Protein AF-A0A4V0I717-F1 (afdb_monomer)

Nearest PDB structures (foldseek):
  5dul-assembly2_D  TM=4.382E-01  e=4.494E+00  Yersinia pestis
  1r0k-assembly2_D  TM=4.257E-01  e=8.681E+00  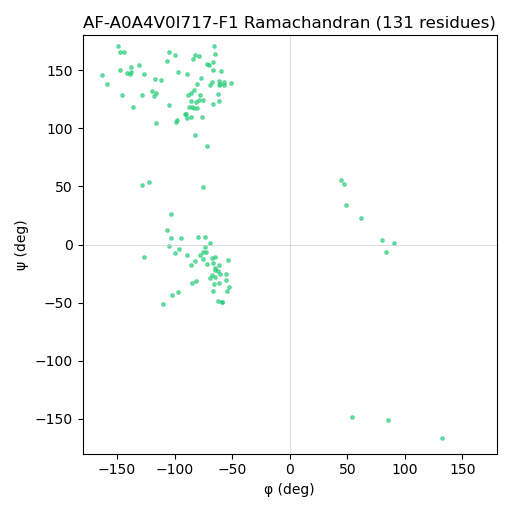Zymomonas mobilis
  1r0l-assembly2_C  TM=4.228E-01  e=8.681E+00  Zymomonas mobilis
  1r0l-assembly2_D  TM=4.215E-01  e=9.903E+00  Zymomonas mobilis

Sequence (133 aa):
MSDGLSNTIAFAEKQAIFRATVTYNEFNIYGYGHTGFFGHIPVFAAESAGLVTGVTPAVPAAAVGAGSKFQVVPAIDGTENLANWYQAHAPRPGGILAAMADGSVRLVSAGVSGETWWAACTPRARDTLGGDW

Mean predicted aligned error: 6.15 Å

Structure (mmCIF, N/CA/C/O backbone):
data_AF-A0A4V0I717-F1
#
_entry.id   AF-A0A4V0I717-F1
#
loop_
_atom_site.group_PDB
_atom_site.id
_atom_site.type_symbol
_atom_site.label_atom_id
_atom_site.label_alt_id
_atom_site.label_comp_id
_atom_site.label_asym_id
_atom_site.label_entity_id
_atom_site.label_seq_id
_atom_site.pdbx_PDB_ins_code
_atom_site.Cartn_x
_atom_site.Cartn_y
_atom_site.Cartn_z
_atom_site.occupancy
_atom_site.B_iso_or_equiv
_atom_site.auth_seq_id
_atom_site.auth_comp_id
_atom_site.auth_asym_id
_atom_site.auth_atom_id
_atom_site.pdbx_PDB_model_num
ATOM 1 N N . MET A 1 1 ? -6.079 1.146 30.268 1.00 49.53 1 MET A N 1
ATOM 2 C CA . MET A 1 1 ? -5.816 1.460 28.850 1.00 49.53 1 MET A CA 1
ATOM 3 C C . MET A 1 1 ? -6.135 0.181 28.103 1.00 49.53 1 MET A C 1
ATOM 5 O O . MET A 1 1 ? -5.483 -0.804 28.410 1.00 49.53 1 MET A O 1
ATOM 9 N N . SER A 1 2 ? -7.201 0.125 27.301 1.00 50.00 2 SER A N 1
ATOM 10 C CA . SER A 1 2 ? -7.442 -1.069 26.481 1.00 50.00 2 SER A CA 1
ATOM 11 C C . SER A 1 2 ? -6.605 -0.938 25.215 1.00 50.00 2 SER A C 1
ATOM 13 O O . SER A 1 2 ? -6.773 0.011 24.448 1.00 50.00 2 SER A O 1
ATOM 15 N N . ASP A 1 3 ? -5.677 -1.859 25.044 1.00 60.56 3 ASP A N 1
ATOM 16 C CA . ASP A 1 3 ? -5.087 -2.188 23.756 1.00 60.56 3 ASP A CA 1
ATOM 17 C C . ASP A 1 3 ? -6.166 -2.787 22.821 1.00 60.56 3 ASP A C 1
ATOM 19 O O . ASP A 1 3 ? -7.278 -3.108 23.245 1.00 60.56 3 ASP A O 1
ATOM 23 N N . GLY A 1 4 ? -5.897 -2.850 21.515 1.00 60.41 4 GLY A N 1
ATOM 24 C CA . GLY A 1 4 ? -6.786 -3.494 20.532 1.00 60.41 4 GLY A CA 1
ATOM 25 C C . GLY A 1 4 ? -7.861 -2.620 19.858 1.00 60.41 4 GLY A C 1
ATOM 26 O O . GLY A 1 4 ? -8.619 -3.135 19.032 1.00 60.41 4 GLY A O 1
ATOM 27 N N . LEU A 1 5 ? -7.946 -1.318 20.164 1.00 77.62 5 LEU A N 1
ATOM 28 C CA . LEU A 1 5 ? -8.928 -0.392 19.567 1.00 77.62 5 LEU A CA 1
ATOM 29 C C . LEU A 1 5 ? -8.359 0.567 18.509 1.00 77.62 5 LEU A C 1
ATOM 31 O O . LEU A 1 5 ? -9.107 1.370 17.949 1.00 77.62 5 LEU A O 1
ATOM 35 N N . SER A 1 6 ? -7.060 0.520 18.229 1.00 83.88 6 SER A N 1
ATOM 36 C CA . SER A 1 6 ? -6.451 1.396 17.234 1.00 83.88 6 SER A CA 1
ATOM 37 C C . SER A 1 6 ? -6.906 1.022 15.827 1.00 83.88 6 SER A C 1
ATOM 39 O O . SER A 1 6 ? -6.934 -0.146 15.443 1.00 83.88 6 SER A O 1
ATOM 41 N N . ASN A 1 7 ? -7.217 2.044 15.036 1.00 90.12 7 ASN A N 1
ATOM 42 C CA . ASN A 1 7 ? -7.426 1.907 13.599 1.00 90.12 7 ASN A CA 1
ATOM 43 C C . ASN A 1 7 ? -6.226 2.414 12.784 1.00 90.12 7 ASN A C 1
ATOM 45 O O . ASN A 1 7 ? -6.277 2.436 11.560 1.00 90.12 7 ASN A O 1
ATOM 49 N N . THR A 1 8 ? -5.139 2.797 13.455 1.00 92.62 8 THR A N 1
ATOM 50 C CA . THR A 1 8 ? -3.915 3.239 12.791 1.00 92.62 8 THR A CA 1
ATOM 51 C C . THR A 1 8 ? -3.125 2.042 12.294 1.00 92.62 8 THR A C 1
ATOM 53 O O . THR A 1 8 ? -2.748 1.188 13.097 1.00 92.62 8 THR A O 1
ATOM 56 N N . ILE A 1 9 ? -2.814 2.009 11.004 1.00 94.88 9 ILE A N 1
ATOM 57 C CA . ILE A 1 9 ? -1.934 1.002 10.410 1.00 94.88 9 ILE A CA 1
ATOM 58 C C . ILE A 1 9 ? -0.476 1.359 10.724 1.00 94.88 9 ILE A C 1
ATOM 60 O O . ILE A 1 9 ? -0.037 2.477 10.472 1.00 94.88 9 ILE A O 1
ATOM 64 N N . ALA A 1 10 ? 0.278 0.398 11.257 1.00 92.94 10 ALA A N 1
ATOM 65 C CA . ALA A 1 10 ? 1.716 0.512 11.504 1.00 92.94 10 ALA A CA 1
ATOM 66 C C . ALA A 1 10 ? 2.545 -0.223 10.439 1.00 92.94 10 ALA A C 1
ATOM 68 O O . ALA A 1 10 ? 3.530 0.315 9.942 1.00 92.94 10 ALA A O 1
ATOM 69 N N . PHE A 1 11 ? 2.134 -1.439 10.063 1.00 95.00 11 PHE A N 1
ATOM 70 C CA . PHE A 1 11 ? 2.777 -2.226 9.008 1.00 95.00 11 PHE A CA 1
ATOM 71 C C . PHE A 1 11 ? 1.732 -2.904 8.128 1.00 95.00 11 PHE A C 1
ATOM 73 O O . PHE A 1 11 ? 0.640 -3.229 8.589 1.00 95.00 11 PHE A O 1
ATOM 80 N N . ALA A 1 12 ? 2.089 -3.171 6.877 1.00 95.81 12 ALA A N 1
ATOM 81 C CA . ALA A 1 12 ? 1.282 -3.958 5.957 1.00 95.81 12 ALA A CA 1
ATOM 82 C C . ALA A 1 12 ? 2.182 -4.816 5.064 1.00 95.81 12 ALA A C 1
ATOM 84 O O . ALA A 1 12 ? 3.397 -4.616 4.991 1.00 95.81 12 ALA A O 1
ATOM 85 N N . GLU A 1 13 ? 1.574 -5.782 4.387 1.00 94.38 13 GLU A N 1
ATOM 86 C CA . GLU A 1 13 ? 2.273 -6.657 3.451 1.00 94.38 13 GLU A CA 1
ATOM 87 C C . GLU A 1 13 ? 2.890 -5.860 2.288 1.00 94.38 13 GLU A C 1
ATOM 89 O O . GLU A 1 13 ? 2.268 -4.971 1.704 1.00 94.38 13 GLU A O 1
ATOM 94 N N . LYS A 1 14 ? 4.129 -6.189 1.916 1.00 89.38 14 LYS A N 1
ATOM 95 C CA . LYS A 1 14 ? 4.807 -5.612 0.752 1.00 89.38 14 LYS A CA 1
ATOM 96 C C . LYS A 1 14 ? 5.704 -6.679 0.133 1.00 89.38 14 LYS A C 1
ATOM 98 O O . LYS A 1 14 ? 6.473 -7.329 0.836 1.00 89.38 14 LYS A O 1
ATOM 103 N N . GLN A 1 15 ? 5.586 -6.892 -1.174 1.00 86.31 15 GLN A N 1
ATOM 104 C CA . GLN A 1 15 ? 6.417 -7.859 -1.891 1.00 86.31 15 GLN A CA 1
ATOM 105 C C . GLN A 1 15 ? 7.866 -7.369 -2.021 1.00 86.31 15 GLN A C 1
ATOM 107 O O . GLN A 1 15 ? 8.132 -6.170 -1.976 1.00 86.31 15 GLN A O 1
ATOM 112 N N . ALA A 1 16 ? 8.813 -8.296 -2.171 1.00 81.12 16 ALA A N 1
ATOM 113 C CA . ALA A 1 16 ? 10.231 -7.960 -2.300 1.00 81.12 16 ALA A CA 1
ATOM 114 C C . ALA A 1 16 ? 10.645 -7.619 -3.743 1.00 81.12 16 ALA A C 1
ATOM 116 O O . ALA A 1 16 ? 11.513 -6.773 -3.923 1.00 81.12 16 ALA A O 1
ATOM 117 N N . ILE A 1 17 ? 10.036 -8.248 -4.755 1.00 72.75 17 ILE A N 1
ATOM 118 C CA . ILE A 1 17 ? 10.391 -8.107 -6.178 1.00 72.75 17 ILE A CA 1
ATOM 119 C C . ILE A 1 17 ? 9.182 -7.554 -6.935 1.00 72.75 17 ILE A C 1
ATOM 121 O O . ILE A 1 17 ? 8.083 -8.079 -6.774 1.00 72.75 17 ILE A O 1
ATOM 125 N N . PHE A 1 18 ? 9.405 -6.530 -7.759 1.00 70.56 18 PHE A N 1
ATOM 126 C CA . PHE A 1 18 ? 8.363 -5.851 -8.537 1.00 70.56 18 PHE A CA 1
ATOM 127 C C . PHE A 1 18 ? 8.483 -6.124 -10.020 1.00 70.56 18 PHE A C 1
ATOM 129 O O . PHE A 1 18 ? 7.510 -6.506 -10.662 1.00 70.56 18 PHE A O 1
ATOM 136 N N . ARG A 1 19 ? 9.687 -5.911 -10.558 1.00 73.56 19 ARG A N 1
ATOM 137 C CA . ARG A 1 19 ? 9.935 -5.988 -11.991 1.00 73.56 19 ARG A CA 1
ATOM 138 C C . ARG A 1 19 ? 11.408 -6.214 -12.273 1.00 73.56 19 ARG A C 1
ATOM 140 O O . ARG A 1 19 ? 12.267 -5.553 -11.694 1.00 73.56 19 ARG A O 1
ATOM 147 N N . ALA A 1 20 ? 11.699 -7.087 -13.228 1.00 66.94 20 ALA A N 1
ATOM 148 C CA . ALA A 1 20 ? 12.995 -7.112 -13.887 1.00 66.94 20 ALA A CA 1
ATOM 149 C C . ALA A 1 20 ? 12.873 -6.351 -15.212 1.00 66.94 20 ALA A C 1
ATOM 151 O O . ALA A 1 20 ? 12.219 -6.823 -16.142 1.00 66.94 20 ALA A O 1
ATOM 152 N N . THR A 1 21 ? 13.450 -5.151 -15.294 1.00 67.31 21 THR A N 1
ATOM 153 C CA . THR A 1 21 ? 13.581 -4.440 -16.575 1.00 67.31 21 THR A CA 1
ATOM 154 C C . THR A 1 21 ? 14.989 -4.621 -17.127 1.00 67.31 21 THR A C 1
ATOM 156 O O . THR A 1 21 ? 15.915 -4.967 -16.399 1.00 67.31 21 THR A O 1
ATOM 159 N N . VAL A 1 22 ? 15.176 -4.349 -18.419 1.00 66.38 22 VAL A N 1
ATOM 160 C CA . VAL A 1 22 ? 16.509 -4.385 -19.048 1.00 66.38 22 VAL A CA 1
ATOM 161 C C . VAL A 1 22 ? 17.466 -3.323 -18.494 1.00 66.38 22 VAL A C 1
ATOM 163 O O . VAL A 1 22 ? 18.676 -3.463 -18.641 1.00 66.38 22 VAL A O 1
ATOM 166 N N . THR A 1 23 ? 16.937 -2.272 -17.862 1.00 70.31 23 THR A N 1
ATOM 167 C CA . THR A 1 23 ? 17.724 -1.138 -17.360 1.00 70.31 23 THR A CA 1
ATOM 168 C C . THR A 1 23 ? 18.036 -1.283 -15.875 1.00 70.31 23 THR A C 1
ATOM 170 O O . THR A 1 23 ? 19.140 -0.957 -15.443 1.00 70.31 23 THR A O 1
ATOM 173 N N . TYR A 1 24 ? 17.065 -1.746 -15.083 1.00 71.38 24 TYR A N 1
ATOM 174 C CA . TYR A 1 24 ? 17.193 -1.865 -13.634 1.00 71.38 24 TYR A CA 1
ATOM 175 C C . TYR A 1 24 ? 16.113 -2.786 -13.033 1.00 71.38 24 TYR A C 1
ATOM 177 O O . TYR A 1 24 ? 14.975 -2.818 -13.507 1.00 71.38 24 TYR A O 1
ATOM 185 N N . ASN A 1 25 ? 16.459 -3.530 -11.980 1.00 76.00 25 ASN A N 1
ATOM 186 C CA . ASN A 1 25 ? 15.504 -4.373 -11.258 1.00 76.00 25 ASN A CA 1
ATOM 187 C C . ASN A 1 25 ? 14.826 -3.567 -10.149 1.00 76.00 25 ASN A C 1
ATOM 189 O O . ASN A 1 25 ? 15.496 -2.987 -9.303 1.00 76.00 25 ASN A O 1
ATOM 193 N N . GLU A 1 26 ? 13.503 -3.583 -10.108 1.00 81.31 26 GLU A N 1
ATOM 194 C CA . GLU A 1 26 ? 12.704 -2.913 -9.087 1.00 81.31 26 GLU A CA 1
ATOM 195 C C . GLU A 1 26 ? 12.447 -3.903 -7.939 1.00 81.31 26 GLU A C 1
ATOM 197 O O . GLU A 1 26 ? 11.770 -4.922 -8.109 1.00 81.31 26 GLU A O 1
ATOM 202 N N . PHE A 1 27 ? 13.027 -3.637 -6.767 1.00 81.19 27 PHE A N 1
ATO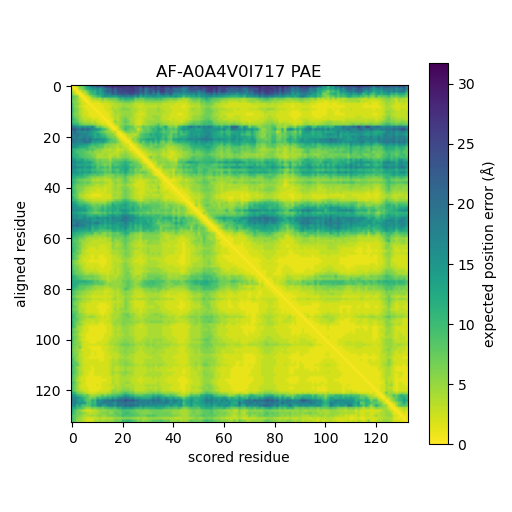M 203 C CA . PHE A 1 27 ? 12.905 -4.471 -5.565 1.00 81.19 27 PHE A CA 1
ATOM 204 C C . PHE A 1 27 ? 12.935 -3.620 -4.292 1.00 81.19 27 PHE A C 1
ATOM 206 O O . PHE A 1 27 ? 13.597 -2.584 -4.244 1.00 81.19 27 PHE A O 1
ATOM 213 N N . ASN A 1 28 ? 12.263 -4.083 -3.237 1.00 82.56 28 ASN A N 1
ATOM 214 C CA . ASN A 1 28 ? 12.395 -3.491 -1.907 1.00 82.56 2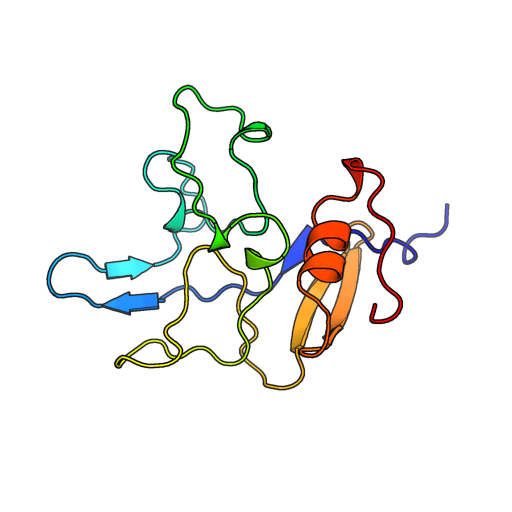8 ASN A CA 1
ATOM 215 C C . ASN A 1 28 ? 13.658 -3.998 -1.219 1.00 82.56 28 ASN A C 1
ATOM 217 O O . ASN A 1 28 ? 13.950 -5.194 -1.223 1.00 82.56 28 ASN A O 1
ATOM 221 N N . ILE A 1 29 ? 14.359 -3.091 -0.550 1.00 83.88 29 ILE A N 1
ATOM 222 C CA . ILE A 1 29 ? 15.561 -3.370 0.224 1.00 83.88 29 ILE A CA 1
ATOM 223 C C . ILE A 1 29 ? 15.267 -3.052 1.687 1.00 83.88 29 ILE A C 1
ATOM 225 O O . ILE A 1 29 ? 15.221 -1.895 2.108 1.00 83.88 29 ILE A O 1
ATOM 229 N N . TYR A 1 30 ? 15.074 -4.097 2.487 1.00 76.19 30 TYR A N 1
ATOM 230 C CA . TYR A 1 30 ? 14.890 -3.938 3.925 1.00 76.19 30 TYR A CA 1
ATOM 231 C C . TYR A 1 30 ? 16.139 -3.320 4.561 1.00 76.19 30 TYR A C 1
ATOM 233 O O . TYR A 1 30 ? 17.257 -3.777 4.337 1.00 76.19 30 TYR A O 1
ATOM 241 N N . GLY A 1 31 ? 15.941 -2.263 5.351 1.00 70.75 31 GLY A N 1
ATOM 242 C CA . GLY A 1 31 ? 17.029 -1.535 6.008 1.00 70.75 31 GLY A CA 1
ATOM 243 C C . GLY A 1 31 ? 17.767 -0.524 5.120 1.00 70.75 31 GLY A C 1
ATOM 244 O O . GLY A 1 31 ? 18.719 0.095 5.588 1.00 70.75 31 GLY A O 1
ATOM 245 N N . TYR A 1 32 ? 17.340 -0.309 3.870 1.00 74.44 32 TYR A N 1
ATOM 246 C CA . TYR A 1 32 ? 17.913 0.722 3.002 1.00 74.44 32 TYR A CA 1
ATOM 247 C C . TYR A 1 32 ? 17.170 2.050 3.167 1.00 74.44 32 TYR A C 1
ATOM 249 O O . TYR A 1 32 ? 16.006 2.166 2.806 1.00 74.44 32 TYR A O 1
ATOM 257 N N . GLY A 1 33 ? 17.841 3.059 3.726 1.00 68.06 33 GLY A N 1
ATOM 258 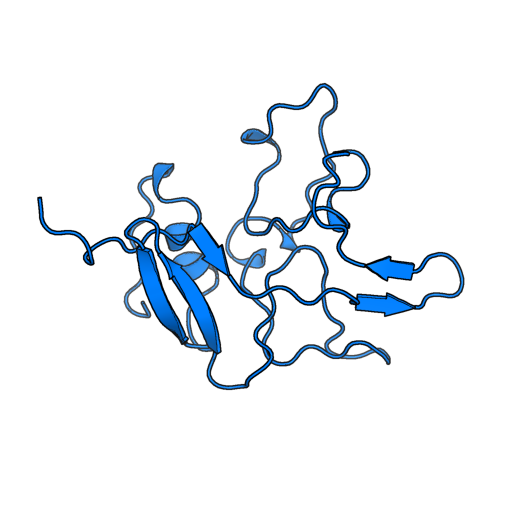C CA . GLY A 1 33 ? 17.252 4.365 4.056 1.00 68.06 33 GLY A CA 1
ATOM 259 C C . GLY A 1 33 ? 17.611 5.498 3.091 1.00 68.06 33 GLY A C 1
ATOM 260 O O . GLY A 1 33 ? 17.675 6.648 3.517 1.00 68.06 33 GLY A O 1
ATOM 261 N N . HIS A 1 34 ? 17.920 5.209 1.821 1.00 74.00 34 HIS A N 1
ATOM 262 C CA . HIS A 1 34 ? 18.357 6.245 0.879 1.00 74.00 34 HIS A CA 1
ATOM 263 C C . HIS A 1 34 ? 17.176 6.884 0.139 1.00 74.00 34 HIS A C 1
ATOM 265 O O . HIS A 1 34 ? 16.579 6.297 -0.761 1.00 74.00 34 HIS A O 1
ATOM 271 N N . THR A 1 35 ? 16.869 8.136 0.463 1.00 68.88 35 THR A N 1
ATOM 272 C CA . THR A 1 35 ? 15.650 8.818 -0.007 1.00 68.88 35 THR A CA 1
ATOM 273 C C . THR A 1 35 ? 15.693 9.271 -1.466 1.00 68.88 35 THR A C 1
ATOM 275 O O . THR A 1 35 ? 14.645 9.533 -2.050 1.00 68.88 35 THR A O 1
ATOM 278 N N . GLY A 1 36 ? 16.870 9.262 -2.103 1.00 73.56 36 GLY A N 1
ATOM 279 C CA . GLY A 1 36 ? 16.991 9.365 -3.566 1.00 73.56 36 GLY A CA 1
ATOM 280 C C . GLY A 1 36 ? 16.447 8.144 -4.325 1.00 73.56 36 GLY A C 1
ATOM 281 O O . GLY A 1 36 ? 16.272 8.206 -5.535 1.00 73.56 36 GLY A O 1
ATOM 282 N N . PHE A 1 37 ? 16.153 7.052 -3.614 1.00 78.06 37 PHE A N 1
ATOM 283 C CA . PHE A 1 37 ? 15.676 5.777 -4.146 1.00 78.06 37 PHE A CA 1
ATOM 284 C C . PHE A 1 37 ? 14.410 5.336 -3.404 1.00 78.06 37 PHE A C 1
ATOM 286 O O . PHE A 1 37 ? 14.322 4.222 -2.900 1.00 78.06 37 PHE A O 1
ATOM 293 N N . PHE A 1 38 ? 13.426 6.234 -3.307 1.00 78.75 38 PHE A N 1
ATOM 294 C CA . PHE A 1 38 ? 12.242 6.054 -2.461 1.00 78.75 38 PHE A CA 1
ATOM 295 C C . PHE A 1 38 ? 11.499 4.723 -2.689 1.00 78.75 38 PHE A C 1
ATOM 297 O O . PHE A 1 38 ? 11.070 4.099 -1.726 1.00 78.75 38 PHE A O 1
ATOM 304 N N . GLY A 1 39 ? 11.422 4.245 -3.938 1.00 77.81 39 GLY A N 1
ATOM 305 C CA . GLY A 1 39 ? 10.769 2.973 -4.284 1.00 77.81 39 GLY A CA 1
ATOM 306 C C . GLY A 1 39 ? 11.468 1.717 -3.747 1.00 77.81 39 GLY A C 1
ATOM 307 O O . GLY A 1 39 ? 10.856 0.659 -3.690 1.00 77.81 39 GLY A O 1
ATOM 308 N N . HIS A 1 40 ? 12.729 1.821 -3.316 1.00 82.75 40 HIS A N 1
ATOM 309 C CA . HIS A 1 40 ? 13.460 0.715 -2.692 1.00 82.75 40 HIS A CA 1
ATOM 310 C C . HIS A 1 40 ? 13.214 0.589 -1.196 1.00 82.75 40 HIS A C 1
ATOM 312 O O . HIS A 1 40 ? 13.551 -0.433 -0.599 1.00 82.75 40 HIS A O 1
ATOM 318 N N . ILE A 1 41 ? 12.694 1.634 -0.565 1.00 84.12 41 ILE A N 1
ATOM 319 C CA . ILE A 1 41 ? 12.462 1.634 0.870 1.00 84.12 41 ILE A CA 1
ATOM 320 C C . ILE A 1 41 ? 11.111 0.942 1.097 1.00 84.12 41 ILE A C 1
ATOM 322 O O . ILE A 1 41 ? 10.144 1.290 0.417 1.00 84.12 41 ILE A O 1
ATOM 326 N N . PRO A 1 42 ? 10.984 -0.006 2.045 1.00 86.00 42 PRO A N 1
ATOM 327 C CA . PRO A 1 42 ? 9.735 -0.733 2.281 1.00 86.00 42 PRO A CA 1
ATOM 328 C C . PRO A 1 42 ? 8.683 0.119 3.023 1.00 86.00 42 PRO A C 1
ATOM 330 O O . PRO A 1 42 ? 8.100 -0.318 4.011 1.00 86.00 42 PRO A O 1
ATOM 333 N N . VAL A 1 43 ? 8.441 1.344 2.552 1.00 87.56 43 VA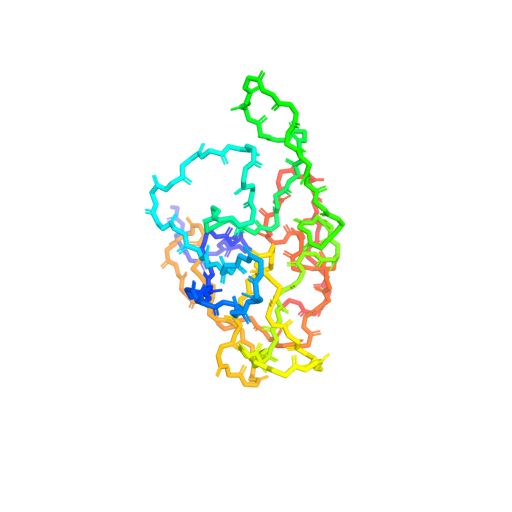L A N 1
ATOM 334 C CA . VAL A 1 43 ? 7.428 2.285 3.051 1.00 87.56 43 VAL A CA 1
ATOM 335 C C . VAL A 1 43 ? 6.270 2.360 2.057 1.00 87.56 43 VAL A C 1
ATOM 337 O O . VAL A 1 43 ? 6.403 2.025 0.879 1.00 87.56 43 VAL A O 1
ATOM 340 N N . PHE A 1 44 ? 5.110 2.778 2.538 1.00 90.56 44 PHE A N 1
ATOM 341 C CA . PHE A 1 44 ? 3.910 3.064 1.756 1.00 90.56 44 PHE A CA 1
ATOM 342 C C . PHE A 1 44 ? 3.153 4.198 2.453 1.00 90.56 44 PHE A C 1
ATOM 344 O O . PHE A 1 44 ? 3.457 4.497 3.608 1.00 90.56 44 PHE A O 1
ATOM 351 N N . ALA A 1 45 ? 2.189 4.811 1.758 1.00 91.44 45 ALA A N 1
ATOM 352 C CA . ALA A 1 45 ? 1.368 5.895 2.306 1.00 91.44 45 ALA A CA 1
ATOM 353 C C . ALA A 1 45 ? 2.211 6.976 3.017 1.00 91.44 45 ALA A C 1
ATOM 355 O O . ALA A 1 45 ? 1.985 7.318 4.175 1.00 91.44 45 ALA A O 1
ATOM 356 N N . ALA A 1 46 ? 3.220 7.490 2.315 1.00 86.56 46 ALA A N 1
ATOM 357 C CA . ALA A 1 46 ? 4.199 8.420 2.858 1.00 86.56 46 ALA A CA 1
ATOM 358 C C . ALA A 1 46 ? 4.304 9.653 1.962 1.00 86.56 46 ALA A C 1
ATOM 360 O O . ALA A 1 46 ? 4.496 9.538 0.755 1.00 86.56 46 ALA A O 1
ATOM 361 N N . GLU A 1 47 ? 4.193 10.832 2.570 1.00 81.81 47 GLU A N 1
ATOM 362 C CA . GLU A 1 47 ? 4.290 12.131 1.905 1.00 81.81 47 GLU A CA 1
ATOM 363 C C . GLU A 1 47 ? 5.693 12.737 2.024 1.00 81.81 47 GLU A C 1
ATOM 365 O O . GLU A 1 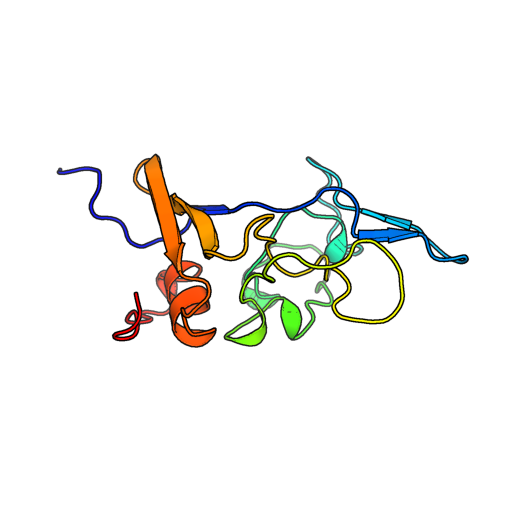47 ? 6.383 12.565 3.030 1.00 81.81 47 GLU A O 1
ATOM 370 N N . SER A 1 48 ? 6.113 13.500 1.010 1.00 73.75 48 SER A N 1
ATOM 371 C CA . SER A 1 48 ? 7.426 14.162 1.003 1.00 73.75 48 SER A CA 1
ATOM 372 C C . SER A 1 48 ? 7.590 15.164 2.146 1.00 73.75 48 SER A C 1
ATOM 374 O O . SER A 1 48 ? 8.684 15.285 2.687 1.00 73.75 48 SER A O 1
ATOM 376 N N . ALA A 1 49 ? 6.507 15.834 2.552 1.00 71.19 49 ALA A N 1
ATOM 377 C CA . ALA A 1 49 ? 6.505 16.802 3.648 1.00 71.19 49 ALA A CA 1
ATOM 378 C C . ALA A 1 49 ? 6.766 16.171 5.030 1.00 71.19 49 ALA A C 1
ATOM 380 O O . ALA A 1 49 ? 7.266 16.846 5.928 1.00 71.19 49 ALA A O 1
ATOM 381 N N . GLY A 1 50 ? 6.446 14.884 5.200 1.00 67.38 50 GLY A N 1
ATOM 382 C CA . GLY A 1 50 ? 6.644 14.142 6.447 1.00 67.38 50 GLY A CA 1
ATOM 383 C C . GLY A 1 50 ? 8.014 13.466 6.562 1.00 67.38 50 GLY A C 1
ATOM 384 O O . GLY A 1 50 ? 8.358 12.957 7.629 1.00 67.38 50 GLY A O 1
ATOM 385 N N . LEU A 1 51 ? 8.804 13.450 5.485 1.00 71.88 51 LEU A N 1
ATOM 386 C CA . LEU A 1 51 ? 10.111 12.800 5.442 1.00 71.88 51 LEU A CA 1
ATOM 387 C C . LEU A 1 51 ? 11.202 13.766 5.929 1.00 71.88 51 LEU A C 1
ATOM 389 O O . LEU A 1 51 ? 11.451 14.809 5.331 1.00 71.88 51 LEU A O 1
ATOM 393 N N . VAL A 1 52 ? 11.886 13.404 7.019 1.00 67.50 52 VAL A N 1
ATOM 394 C CA . VAL A 1 52 ? 13.047 14.154 7.525 1.00 67.50 52 VAL A CA 1
ATOM 395 C C . VAL A 1 52 ? 14.283 13.727 6.742 1.00 67.50 52 VAL A C 1
ATOM 397 O O . VAL A 1 52 ? 14.917 12.718 7.047 1.00 67.50 52 VAL A O 1
ATOM 400 N N . THR A 1 53 ? 14.605 14.474 5.692 1.00 65.00 53 THR A N 1
ATOM 401 C CA . THR A 1 53 ? 15.652 14.111 4.732 1.00 65.00 53 THR A CA 1
ATOM 402 C C . THR A 1 53 ? 16.502 15.324 4.361 1.00 65.00 53 THR A C 1
ATOM 404 O O . THR A 1 53 ? 16.013 16.446 4.298 1.00 65.00 53 THR A O 1
ATOM 407 N N . GLY A 1 54 ? 17.791 15.110 4.068 1.00 63.44 54 GLY A N 1
ATOM 408 C CA . GLY A 1 54 ? 18.686 16.169 3.565 1.00 63.44 54 GLY A CA 1
ATOM 409 C C . GLY A 1 54 ? 18.437 16.570 2.101 1.00 63.44 54 GLY A C 1
ATOM 410 O O . GLY A 1 54 ? 19.111 17.448 1.576 1.00 63.44 54 GLY A O 1
ATOM 411 N N . VAL A 1 55 ? 17.487 15.909 1.437 1.00 62.56 55 VAL A N 1
ATOM 412 C CA . VAL A 1 55 ? 17.068 16.119 0.042 1.00 62.56 55 VAL A CA 1
ATOM 413 C C . VAL A 1 55 ? 15.554 15.968 -0.030 1.00 62.56 55 VAL A C 1
ATOM 415 O O . VAL A 1 55 ? 15.018 15.160 0.716 1.00 62.56 55 VAL A O 1
ATOM 418 N N . THR A 1 56 ? 14.847 16.687 -0.901 1.00 66.00 56 THR A N 1
ATOM 419 C CA . THR A 1 56 ? 13.403 16.459 -1.108 1.00 66.00 56 THR A CA 1
ATOM 420 C C . THR A 1 56 ? 13.213 15.189 -1.946 1.00 66.00 56 THR A C 1
ATOM 422 O O . THR A 1 56 ? 13.576 15.205 -3.123 1.00 66.00 56 THR A O 1
ATOM 425 N N . PRO A 1 57 ? 12.700 14.076 -1.390 1.00 67.31 57 PRO A N 1
ATOM 426 C CA . PRO A 1 57 ? 12.471 12.872 -2.176 1.00 67.31 57 PRO A CA 1
ATOM 427 C C . PRO A 1 57 ? 11.360 13.112 -3.199 1.00 67.31 57 PRO A C 1
ATOM 429 O O . PRO A 1 57 ? 10.337 13.728 -2.892 1.00 67.31 57 PRO A O 1
ATOM 432 N N . ALA A 1 58 ? 11.543 12.585 -4.411 1.00 72.44 58 ALA A N 1
ATOM 433 C CA . ALA A 1 58 ? 10.481 12.515 -5.405 1.00 72.44 58 ALA A CA 1
ATOM 434 C C . ALA A 1 58 ? 9.466 11.445 -4.973 1.00 72.44 58 ALA A C 1
ATOM 436 O O . ALA A 1 58 ? 9.568 10.278 -5.351 1.00 72.44 58 ALA A O 1
ATOM 437 N N . VAL A 1 59 ? 8.520 11.839 -4.122 1.00 78.50 59 VAL A N 1
ATOM 438 C CA . VAL A 1 59 ? 7.401 10.992 -3.704 1.00 78.50 59 VAL A CA 1
ATOM 439 C C . VAL A 1 59 ? 6.331 11.037 -4.802 1.00 78.50 59 VAL A C 1
ATOM 441 O O . VAL A 1 59 ? 5.806 12.112 -5.094 1.00 78.50 59 VAL A O 1
ATOM 444 N N . PRO A 1 60 ? 6.011 9.907 -5.446 1.00 83.44 60 PRO A N 1
ATOM 445 C CA . PRO A 1 60 ? 5.052 9.873 -6.545 1.00 83.44 60 PRO A CA 1
ATOM 446 C C . PRO A 1 60 ? 3.611 9.896 -6.033 1.00 83.44 60 PRO A C 1
ATOM 448 O O . PRO A 1 60 ? 3.333 9.520 -4.897 1.00 83.44 60 PRO A O 1
ATOM 451 N N . ALA A 1 61 ? 2.668 10.233 -6.915 1.00 85.88 61 ALA A N 1
ATOM 452 C CA . ALA A 1 61 ? 1.237 10.241 -6.597 1.00 85.88 61 ALA A CA 1
ATOM 453 C C . ALA A 1 61 ? 0.722 8.891 -6.054 1.00 85.88 61 ALA A C 1
ATOM 455 O O . ALA A 1 61 ? -0.168 8.863 -5.213 1.00 85.88 61 ALA A O 1
ATOM 456 N N . ALA A 1 62 ? 1.317 7.772 -6.480 1.00 86.44 62 ALA A N 1
ATOM 457 C CA . ALA A 1 62 ? 0.969 6.435 -5.995 1.00 86.44 62 ALA A CA 1
ATOM 458 C C . ALA A 1 62 ? 1.441 6.134 -4.558 1.00 86.44 62 ALA A C 1
ATOM 460 O O . ALA A 1 62 ? 1.126 5.077 -4.028 1.00 86.44 62 ALA A O 1
ATOM 461 N N . ALA A 1 63 ? 2.216 7.020 -3.927 1.00 88.81 63 ALA A N 1
ATOM 462 C CA . ALA A 1 63 ? 2.662 6.873 -2.542 1.00 88.81 63 ALA A CA 1
ATOM 463 C C . ALA A 1 63 ? 1.835 7.704 -1.547 1.00 88.81 63 ALA A C 1
ATOM 465 O O . ALA A 1 63 ? 2.032 7.556 -0.343 1.00 88.81 63 ALA A O 1
ATOM 466 N N . VAL A 1 64 ? 0.930 8.571 -2.021 1.00 91.38 64 VAL A N 1
ATOM 467 C CA . VAL A 1 64 ? 0.230 9.576 -1.201 1.00 91.38 64 VAL A CA 1
ATOM 468 C C . VAL A 1 64 ? -1.277 9.576 -1.431 1.00 91.38 64 VAL A C 1
ATOM 470 O O . VAL A 1 64 ? -1.755 9.207 -2.506 1.00 91.38 64 VAL A O 1
ATOM 473 N N . GLY A 1 65 ? -2.034 10.019 -0.425 1.00 91.56 65 GLY A N 1
ATOM 474 C CA . GLY A 1 65 ? -3.490 10.136 -0.505 1.00 91.56 65 GLY A CA 1
ATOM 475 C C . GLY A 1 65 ? -4.164 8.826 -0.920 1.00 91.56 65 GLY A C 1
ATOM 476 O O . GLY A 1 65 ? -3.644 7.733 -0.680 1.00 91.56 65 GLY A O 1
ATOM 477 N N . ALA A 1 66 ? -5.290 8.936 -1.626 1.00 93.94 66 ALA A N 1
ATOM 478 C CA . ALA A 1 66 ? -6.022 7.776 -2.134 1.00 93.94 66 ALA A CA 1
ATOM 479 C C . ALA A 1 66 ? -5.209 6.903 -3.110 1.00 93.94 66 ALA A C 1
ATOM 481 O O . ALA A 1 66 ? -5.435 5.695 -3.199 1.00 93.94 66 ALA A O 1
ATOM 482 N N . GLY A 1 67 ? -4.216 7.487 -3.792 1.00 93.50 67 GLY A N 1
ATOM 483 C CA . GLY A 1 67 ? -3.301 6.759 -4.672 1.00 93.50 67 GLY A CA 1
ATOM 484 C C . GLY A 1 67 ? -2.420 5.748 -3.935 1.00 93.50 67 GLY A C 1
ATOM 485 O O . GLY A 1 67 ? -1.965 4.789 -4.546 1.00 93.50 67 GLY A O 1
ATOM 486 N N . SER A 1 68 ? -2.223 5.912 -2.623 1.00 94.69 68 SER A N 1
ATOM 487 C CA . SER A 1 68 ? -1.389 5.027 -1.796 1.00 94.69 68 SER A CA 1
ATOM 488 C C . SER A 1 68 ? -2.008 3.669 -1.454 1.00 94.69 68 SER A C 1
ATOM 490 O O . SER A 1 68 ? -1.328 2.833 -0.848 1.00 94.69 68 SER A O 1
ATOM 492 N N . LYS A 1 69 ? -3.281 3.444 -1.817 1.00 96.81 69 LYS A N 1
ATOM 493 C CA . LYS A 1 69 ? -3.996 2.189 -1.554 1.00 96.81 69 LYS A CA 1
ATOM 494 C C . LYS A 1 69 ? -3.183 0.985 -2.023 1.00 96.81 69 LYS A C 1
ATOM 496 O O . LYS A 1 69 ? -2.586 1.013 -3.093 1.00 96.81 69 LYS A O 1
ATOM 501 N N . PHE A 1 70 ? -3.180 -0.083 -1.230 1.00 96.81 70 PHE A N 1
ATOM 502 C CA . PHE A 1 70 ? -2.521 -1.329 -1.607 1.00 96.81 70 PHE A CA 1
ATOM 503 C C . PHE A 1 70 ? -3.086 -1.926 -2.903 1.00 96.81 70 PHE A C 1
ATOM 505 O O . PHE A 1 70 ? -4.279 -1.816 -3.198 1.00 96.81 70 PHE A O 1
ATOM 512 N N . GLN A 1 71 ? -2.231 -2.623 -3.648 1.00 95.44 71 GLN A N 1
ATOM 513 C CA . GLN A 1 71 ? -2.654 -3.431 -4.787 1.00 95.44 71 GLN A CA 1
ATOM 514 C C . GLN A 1 71 ? -3.003 -4.850 -4.342 1.00 95.44 71 GLN A C 1
ATOM 516 O O . GLN A 1 71 ? -2.391 -5.413 -3.430 1.00 95.44 71 GLN A O 1
ATOM 521 N N . VAL A 1 72 ? -3.984 -5.441 -5.017 1.00 95.81 72 VAL A N 1
ATOM 522 C CA . VAL A 1 72 ? -4.476 -6.792 -4.751 1.00 95.81 72 VAL A CA 1
ATOM 523 C C . VAL A 1 72 ? -3.970 -7.725 -5.836 1.00 95.81 72 VAL A C 1
ATOM 525 O O . VAL A 1 72 ? -4.266 -7.513 -7.008 1.00 95.81 72 VAL A O 1
ATOM 528 N N . VAL A 1 73 ? -3.217 -8.748 -5.432 1.00 94.06 73 VAL A N 1
ATOM 529 C CA . VAL A 1 73 ? -2.598 -9.750 -6.314 1.00 94.06 73 VAL A CA 1
ATOM 530 C C . VAL A 1 73 ? -1.943 -9.088 -7.541 1.00 94.06 73 VAL A C 1
ATOM 532 O O . VAL A 1 73 ? -2.313 -9.383 -8.679 1.00 94.06 73 VAL A O 1
ATOM 535 N N . PRO A 1 74 ? -1.023 -8.127 -7.335 1.00 92.31 74 PRO A N 1
ATOM 536 C CA . PRO A 1 74 ? -0.329 -7.507 -8.451 1.00 92.31 74 PRO A CA 1
ATOM 537 C C . PRO A 1 74 ? 0.578 -8.529 -9.152 1.00 92.31 74 PRO A C 1
ATOM 539 O O . PRO A 1 74 ? 1.097 -9.460 -8.526 1.00 92.31 74 PRO A O 1
ATOM 542 N N . ALA A 1 75 ? 0.783 -8.340 -10.450 1.00 88.44 75 ALA A N 1
ATOM 543 C CA . ALA A 1 75 ? 1.717 -9.130 -11.235 1.00 88.44 75 ALA A CA 1
ATOM 544 C C . ALA A 1 75 ? 3.162 -8.682 -10.965 1.00 88.44 75 ALA A C 1
ATOM 546 O O . ALA A 1 75 ? 3.435 -7.494 -10.801 1.00 88.44 75 ALA A O 1
ATOM 547 N N . ILE A 1 76 ? 4.094 -9.633 -10.948 1.00 82.62 76 ILE A N 1
ATOM 548 C CA . ILE A 1 76 ? 5.540 -9.365 -10.820 1.00 82.62 76 ILE A CA 1
ATOM 549 C C . ILE A 1 76 ? 6.247 -9.321 -12.188 1.00 82.62 76 ILE A C 1
ATOM 551 O O . ILE A 1 76 ? 7.448 -9.066 -12.281 1.00 82.62 76 ILE A O 1
ATOM 555 N N . ASP A 1 77 ? 5.504 -9.610 -13.256 1.00 81.50 77 ASP A N 1
ATOM 556 C CA . ASP A 1 77 ? 5.954 -9.668 -14.638 1.00 81.50 77 ASP A CA 1
ATOM 557 C C . ASP A 1 77 ? 4.829 -9.280 -15.617 1.00 81.50 77 ASP A C 1
ATOM 559 O O . ASP A 1 77 ? 3.677 -9.061 -15.244 1.00 81.50 77 ASP A O 1
ATOM 563 N N . GLY A 1 78 ? 5.185 -9.121 -16.894 1.00 81.19 78 GLY A N 1
ATOM 564 C CA . GLY A 1 78 ? 4.252 -8.705 -17.942 1.00 81.19 78 GLY A CA 1
ATOM 565 C C . GLY A 1 78 ? 4.080 -7.186 -18.060 1.00 81.19 78 GLY A C 1
ATOM 566 O O . GLY A 1 78 ? 5.016 -6.411 -17.838 1.00 81.19 78 GLY A O 1
ATOM 567 N N . THR A 1 79 ? 2.895 -6.763 -18.507 1.00 80.44 79 THR A N 1
ATOM 568 C CA . THR A 1 79 ? 2.568 -5.355 -18.813 1.00 80.44 79 THR A CA 1
ATOM 569 C C . THR A 1 79 ? 1.317 -4.844 -18.109 1.00 80.44 79 THR A C 1
ATOM 571 O O . THR A 1 79 ? 1.062 -3.643 -18.129 1.00 80.44 79 THR A O 1
ATOM 574 N N . GLU A 1 80 ? 0.538 -5.729 -17.493 1.00 83.12 80 GLU A N 1
ATOM 575 C CA . GLU A 1 80 ? -0.750 -5.410 -16.882 1.00 83.12 80 GLU A CA 1
ATOM 576 C C . GLU A 1 80 ? -0.703 -5.667 -15.378 1.00 83.12 80 GLU A C 1
ATOM 578 O O . GLU A 1 80 ? -0.082 -6.627 -14.930 1.00 83.12 80 GLU A O 1
ATOM 583 N N . ASN A 1 81 ? -1.362 -4.801 -14.601 1.00 84.38 81 ASN A N 1
ATOM 584 C CA . ASN A 1 81 ? -1.450 -4.900 -13.138 1.00 84.38 81 ASN A CA 1
ATOM 585 C C . ASN A 1 81 ? -0.093 -5.116 -12.437 1.00 84.38 81 ASN A C 1
ATOM 587 O O . ASN A 1 81 ? -0.009 -5.818 -11.430 1.00 84.38 81 ASN A O 1
ATOM 591 N N . LEU A 1 82 ? 0.978 -4.535 -12.983 1.00 86.69 82 LEU A N 1
ATOM 592 C CA . LEU A 1 82 ? 2.310 -4.668 -12.407 1.00 86.69 82 LEU A CA 1
ATOM 593 C C . LEU A 1 82 ? 2.353 -4.092 -10.990 1.00 86.69 82 LEU A C 1
ATOM 595 O O . LEU A 1 82 ? 1.765 -3.043 -10.701 1.00 86.69 82 LEU A O 1
ATOM 599 N N . ALA A 1 83 ? 3.074 -4.788 -10.120 1.00 88.88 83 ALA A N 1
ATOM 600 C CA . ALA A 1 83 ? 3.306 -4.378 -8.753 1.00 88.88 83 ALA A CA 1
ATOM 601 C C . ALA A 1 83 ? 4.052 -3.038 -8.731 1.00 88.88 83 ALA A C 1
ATOM 603 O O . ALA A 1 83 ? 5.123 -2.870 -9.312 1.00 88.88 83 ALA A O 1
ATOM 604 N N . ASN A 1 84 ? 3.459 -2.069 -8.054 1.00 88.56 84 ASN A N 1
ATOM 605 C CA . ASN A 1 84 ? 3.964 -0.729 -7.898 1.00 88.56 84 ASN A CA 1
ATOM 606 C C . ASN A 1 84 ? 4.654 -0.639 -6.543 1.00 88.56 84 ASN A C 1
ATOM 608 O O . ASN A 1 84 ? 4.024 -0.518 -5.495 1.00 88.56 84 ASN A O 1
ATOM 612 N N . TRP A 1 85 ? 5.978 -0.619 -6.572 1.00 86.25 85 TRP A N 1
ATOM 613 C CA . TRP A 1 85 ? 6.828 -0.534 -5.389 1.00 86.25 85 TRP A CA 1
ATOM 614 C C . TRP A 1 85 ? 6.540 0.630 -4.425 1.00 86.25 85 TRP A C 1
ATOM 616 O O . TRP A 1 85 ? 6.989 0.580 -3.284 1.00 86.25 85 TRP A O 1
ATOM 626 N N . TYR A 1 86 ? 5.746 1.638 -4.795 1.00 87.81 86 TYR A N 1
ATOM 627 C CA . TYR A 1 86 ? 5.307 2.709 -3.892 1.00 87.81 86 TYR A CA 1
ATOM 628 C C . TYR A 1 86 ? 4.098 2.340 -3.016 1.00 87.81 86 TYR A C 1
ATOM 630 O O . TYR A 1 86 ? 3.824 3.019 -2.026 1.00 87.81 86 TYR A O 1
ATOM 638 N N . GLN A 1 87 ? 3.401 1.253 -3.343 1.00 92.62 87 GLN A N 1
ATOM 639 C CA . GLN A 1 87 ? 2.198 0.785 -2.656 1.00 92.62 87 GLN A CA 1
ATOM 640 C C . GLN A 1 87 ? 2.509 -0.437 -1.776 1.00 92.62 87 GLN A C 1
ATOM 642 O O . GLN A 1 87 ? 3.592 -1.030 -1.831 1.00 92.62 87 GLN A O 1
ATOM 647 N N . ALA A 1 88 ? 1.584 -0.779 -0.885 1.00 94.81 88 ALA A N 1
ATOM 648 C CA . ALA A 1 88 ? 1.573 -2.078 -0.216 1.00 94.81 88 ALA A CA 1
ATOM 649 C C . ALA A 1 88 ? 0.918 -3.132 -1.133 1.00 94.81 88 ALA A C 1
ATOM 651 O O . ALA A 1 88 ? 0.242 -2.782 -2.102 1.00 94.81 88 ALA A O 1
ATOM 652 N N . HIS A 1 89 ? 1.117 -4.421 -0.852 1.00 93.88 89 HIS A N 1
ATOM 653 C CA . HIS A 1 89 ? 0.704 -5.501 -1.754 1.00 93.88 89 HIS A CA 1
ATOM 654 C C . HIS A 1 89 ? 0.048 -6.645 -0.990 1.00 93.88 89 HIS A C 1
ATOM 656 O O . HIS A 1 89 ? 0.696 -7.317 -0.190 1.00 93.88 89 HIS A O 1
ATOM 662 N N . ALA A 1 90 ? -1.220 -6.906 -1.292 1.00 95.94 90 ALA A N 1
ATOM 663 C CA . ALA A 1 90 ? -1.932 -8.076 -0.809 1.00 95.94 90 ALA A CA 1
ATOM 664 C C . ALA A 1 90 ? -1.655 -9.272 -1.735 1.00 95.94 90 ALA A C 1
ATOM 666 O O . ALA A 1 90 ? -2.072 -9.244 -2.894 1.00 95.94 90 ALA A O 1
ATOM 667 N N . PRO A 1 91 ? -1.044 -10.370 -1.255 1.00 93.56 91 PRO A N 1
ATOM 668 C CA . PRO A 1 91 ? -0.839 -11.578 -2.060 1.00 93.56 91 PRO A CA 1
ATOM 669 C C . PRO A 1 91 ? -2.136 -12.380 -2.272 1.00 93.56 91 PRO A C 1
ATOM 671 O O . PRO A 1 91 ? -2.101 -13.496 -2.784 1.00 93.56 91 PRO A O 1
ATOM 674 N N . ARG A 1 92 ? -3.284 -11.847 -1.835 1.00 93.69 92 ARG A N 1
ATOM 675 C CA . ARG A 1 92 ? -4.574 -12.536 -1.784 1.00 93.69 92 ARG A CA 1
ATOM 676 C C . ARG A 1 92 ? -5.717 -11.613 -2.240 1.00 93.69 92 ARG A C 1
ATOM 678 O O . ARG A 1 92 ? -5.669 -10.425 -1.928 1.00 93.69 92 ARG A O 1
ATOM 685 N N . PRO A 1 93 ? -6.779 -12.136 -2.887 1.00 96.25 93 PRO A N 1
ATOM 686 C CA . PRO A 1 93 ? -7.889 -11.315 -3.391 1.00 96.25 93 PRO A CA 1
ATOM 687 C C . PRO A 1 93 ? -8.719 -10.603 -2.315 1.00 96.25 93 PRO A C 1
ATOM 689 O O . PRO A 1 93 ? -9.307 -9.563 -2.581 1.00 96.25 93 PRO A O 1
ATOM 692 N N . GLY A 1 94 ? -8.795 -11.171 -1.106 1.00 96.62 94 GLY A N 1
ATOM 693 C CA . GLY A 1 94 ? -9.682 -10.675 -0.047 1.00 96.62 94 GLY A CA 1
ATOM 694 C C . G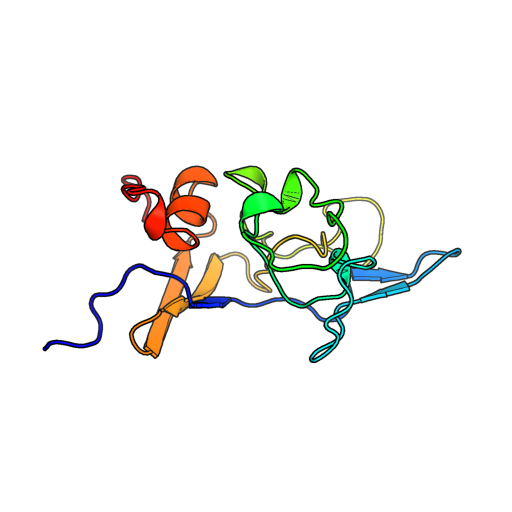LY A 1 94 ? -9.254 -9.346 0.582 1.00 96.62 94 GLY A C 1
ATOM 695 O O . GLY A 1 94 ? -10.070 -8.701 1.236 1.00 96.62 94 GLY A O 1
ATOM 696 N N . GLY A 1 95 ? -8.002 -8.928 0.387 1.00 97.44 95 GLY A N 1
ATOM 697 C CA . GLY A 1 95 ? -7.447 -7.735 1.016 1.00 97.44 95 GLY A CA 1
ATOM 698 C C . GLY A 1 95 ? -6.085 -7.977 1.653 1.00 97.44 95 GLY A C 1
ATOM 699 O O . GLY A 1 95 ? -5.452 -9.003 1.405 1.00 97.44 95 GLY A O 1
ATOM 700 N N . ILE A 1 96 ? -5.637 -7.032 2.473 1.00 98.31 96 ILE A N 1
ATOM 701 C CA . ILE A 1 96 ? -4.280 -7.002 3.029 1.00 98.31 96 ILE A CA 1
ATOM 702 C C . ILE A 1 96 ? -4.285 -7.241 4.538 1.00 98.31 96 ILE A C 1
ATOM 704 O O . ILE A 1 96 ? -5.159 -6.742 5.247 1.00 98.31 96 ILE A O 1
ATOM 708 N N . LEU A 1 97 ? -3.306 -7.988 5.051 1.00 97.88 97 LEU A N 1
ATOM 709 C CA . LEU A 1 97 ? -3.033 -7.991 6.485 1.00 97.88 97 LEU A CA 1
ATOM 710 C C . LEU A 1 97 ? -2.306 -6.706 6.871 1.00 97.88 97 LEU A C 1
ATOM 712 O O . LEU A 1 97 ? -1.231 -6.400 6.351 1.00 97.88 97 LEU A O 1
ATOM 716 N N . ALA A 1 98 ? -2.887 -5.992 7.827 1.00 96.88 98 ALA A N 1
ATOM 717 C CA . ALA A 1 98 ? -2.312 -4.806 8.428 1.00 96.88 98 ALA A CA 1
ATOM 718 C C . ALA A 1 98 ? -2.081 -5.050 9.920 1.00 96.88 98 ALA A C 1
ATOM 720 O O . ALA A 1 98 ? -2.991 -5.468 10.641 1.00 96.88 98 ALA A O 1
ATOM 721 N N . ALA A 1 99 ? -0.857 -4.798 10.377 1.00 96.25 99 ALA A N 1
ATOM 722 C CA . ALA A 1 99 ? -0.556 -4.680 11.792 1.00 96.25 99 ALA A CA 1
ATOM 723 C C . ALA A 1 99 ? -0.923 -3.266 12.238 1.00 96.25 99 ALA A C 1
ATOM 725 O O . ALA A 1 99 ? -0.431 -2.278 11.686 1.00 96.25 99 ALA A O 1
ATOM 726 N N . MET A 1 100 ? -1.791 -3.183 13.232 1.00 94.31 100 MET A N 1
ATOM 727 C CA . MET A 1 100 ? -2.276 -1.937 13.794 1.00 94.31 100 MET A CA 1
ATOM 728 C C . MET A 1 100 ? -1.283 -1.410 14.836 1.00 94.31 100 MET A C 1
ATOM 730 O O . MET A 1 100 ? -0.490 -2.161 15.406 1.00 94.31 100 MET A O 1
ATOM 734 N N . ALA A 1 101 ? -1.342 -0.114 15.137 1.00 91.94 101 ALA A N 1
ATOM 735 C CA . ALA A 1 101 ? -0.457 0.520 16.117 1.00 91.94 101 ALA A CA 1
ATOM 736 C C . ALA A 1 101 ? -0.658 0.016 17.562 1.00 91.94 101 ALA A C 1
ATOM 738 O O . ALA A 1 101 ? 0.151 0.321 18.432 1.00 91.94 101 ALA A O 1
ATOM 739 N N . ASP A 1 102 ? -1.720 -0.749 17.822 1.00 91.69 102 ASP A N 1
ATOM 740 C CA . ASP A 1 102 ? -1.968 -1.425 19.099 1.00 91.69 102 ASP A CA 1
ATOM 741 C C . ASP A 1 102 ? -1.474 -2.884 19.140 1.00 91.69 102 ASP A C 1
ATOM 743 O O . ASP A 1 102 ? -1.736 -3.589 20.110 1.00 91.69 102 ASP A O 1
ATOM 747 N N . GLY A 1 103 ? -0.781 -3.348 18.095 1.00 91.25 103 GLY A N 1
ATOM 748 C CA . GLY A 1 103 ? -0.251 -4.707 17.995 1.00 91.25 103 GLY A CA 1
ATOM 749 C C . GLY A 1 103 ? -1.244 -5.756 17.486 1.00 91.25 103 GLY A C 1
ATOM 750 O O . GLY A 1 103 ? -0.834 -6.886 17.220 1.00 91.25 103 GLY A O 1
ATOM 751 N N . SER A 1 104 ? -2.524 -5.414 17.300 1.00 93.44 104 SER A N 1
ATOM 752 C CA . SER A 1 104 ? -3.477 -6.303 16.632 1.00 93.44 104 SER A CA 1
ATOM 753 C C . SER A 1 104 ? -3.166 -6.424 15.137 1.00 93.44 104 SER A C 1
ATOM 755 O O . SER A 1 104 ? -2.570 -5.535 14.532 1.00 93.44 104 SER A O 1
ATOM 757 N N . VAL A 1 105 ? -3.573 -7.534 14.518 1.00 94.75 105 VAL A N 1
ATOM 758 C CA . VAL A 1 105 ? -3.505 -7.718 13.063 1.00 94.75 105 VAL A CA 1
ATOM 759 C C . VAL A 1 105 ? -4.917 -7.867 12.531 1.00 94.75 105 VAL A C 1
ATOM 761 O O . VAL A 1 105 ? -5.700 -8.660 13.054 1.00 94.75 105 VAL A O 1
ATOM 764 N N . ARG A 1 106 ? -5.242 -7.109 11.484 1.00 95.25 106 ARG A N 1
ATOM 765 C CA . ARG A 1 106 ? -6.562 -7.115 10.850 1.00 95.25 106 ARG A CA 1
ATOM 766 C C . ARG A 1 106 ? -6.428 -7.365 9.355 1.00 95.25 106 ARG A C 1
ATOM 768 O O . ARG A 1 106 ? -5.453 -6.951 8.733 1.00 95.25 106 ARG A O 1
ATOM 775 N N . LEU A 1 107 ? -7.417 -8.048 8.785 1.00 97.06 107 LEU A N 1
ATOM 776 C CA . LEU A 1 107 ? -7.576 -8.129 7.337 1.00 97.06 107 LEU A CA 1
ATOM 777 C C . LEU A 1 107 ? -8.377 -6.906 6.883 1.00 97.06 107 LEU A C 1
ATOM 779 O O . LEU A 1 107 ? -9.568 -6.818 7.167 1.00 97.06 107 LEU A O 1
ATOM 783 N N . VAL A 1 108 ? -7.726 -5.982 6.184 1.00 97.50 108 VAL A N 1
ATOM 784 C CA . VAL A 1 108 ? -8.381 -4.825 5.566 1.00 97.50 108 VAL A CA 1
ATOM 785 C C . VAL A 1 108 ? -8.907 -5.248 4.200 1.00 97.50 108 VAL A C 1
ATOM 787 O O . VAL A 1 108 ? -8.142 -5.733 3.366 1.00 97.50 108 VAL A O 1
ATOM 790 N N . SER A 1 109 ? -10.210 -5.074 3.977 1.00 97.88 109 SER A N 1
ATOM 791 C CA . SER A 1 109 ? -10.899 -5.489 2.750 1.00 97.88 109 SER A CA 1
ATOM 792 C C . SER A 1 109 ? -10.287 -4.865 1.496 1.00 97.88 109 SER A C 1
ATOM 794 O O . SER A 1 109 ? -10.009 -3.668 1.461 1.00 97.88 109 SER A O 1
ATOM 796 N N . ALA A 1 110 ? -10.177 -5.641 0.414 1.00 97.88 110 ALA A N 1
ATOM 797 C CA . ALA A 1 110 ? -9.833 -5.126 -0.917 1.00 97.88 110 ALA A CA 1
ATOM 798 C C . ALA A 1 110 ? -10.771 -3.997 -1.398 1.00 97.88 110 ALA A C 1
ATOM 800 O O . ALA A 1 110 ? -10.372 -3.163 -2.217 1.00 97.88 110 ALA A O 1
ATOM 801 N N . GLY A 1 111 ? -12.006 -3.964 -0.886 1.00 97.69 111 GLY A N 1
ATOM 802 C CA . GLY A 1 111 ? -13.014 -2.954 -1.198 1.00 97.69 111 GLY A CA 1
ATOM 803 C C . GLY A 1 111 ? -12.826 -1.609 -0.495 1.00 97.69 111 GLY A C 1
ATOM 804 O O . GLY A 1 111 ? -13.515 -0.670 -0.876 1.00 97.69 111 GLY A O 1
ATOM 805 N N . VAL A 1 112 ? -11.904 -1.490 0.472 1.00 98.00 112 VAL A N 1
ATOM 806 C CA . VAL A 1 112 ? -11.650 -0.218 1.169 1.00 98.00 112 VAL A CA 1
ATOM 807 C C . VAL A 1 112 ? -11.270 0.869 0.164 1.00 98.00 112 VAL A C 1
ATOM 809 O O . VAL A 1 112 ? -10.506 0.628 -0.773 1.00 98.00 112 VAL A O 1
ATOM 812 N N . SER A 1 113 ? -11.798 2.069 0.311 1.00 97.19 113 SER A N 1
ATOM 813 C CA . SER A 1 113 ? -11.445 3.219 -0.511 1.00 97.19 113 SER A CA 1
ATOM 814 C C . SER A 1 113 ? -10.000 3.641 -0.259 1.00 97.19 113 SER A C 1
ATOM 816 O O . SER A 1 113 ? -9.397 3.336 0.776 1.00 97.19 113 SER A O 1
ATOM 818 N N . GLY A 1 114 ? -9.413 4.333 -1.236 1.00 95.88 114 GLY A N 1
ATOM 819 C CA . GLY A 1 114 ? -8.069 4.873 -1.066 1.00 95.88 114 GLY A CA 1
ATOM 820 C C . GLY A 1 114 ? -8.034 5.947 0.017 1.00 95.88 114 GLY A C 1
ATOM 821 O O . GLY A 1 114 ? -7.056 6.037 0.752 1.00 95.88 114 GLY A O 1
ATOM 822 N N . GLU A 1 115 ? -9.108 6.722 0.146 1.00 94.38 115 GLU A N 1
ATOM 823 C CA . GLU A 1 115 ? -9.293 7.739 1.175 1.00 94.38 115 GLU A CA 1
ATOM 824 C C . GLU A 1 115 ? -9.296 7.121 2.576 1.00 94.38 115 GLU A C 1
ATOM 826 O O . GLU A 1 115 ? -8.547 7.575 3.440 1.00 94.38 115 GLU A O 1
ATOM 831 N N . THR A 1 116 ? -10.067 6.051 2.796 1.00 95.31 116 THR A N 1
ATOM 832 C CA . THR A 1 116 ? -10.097 5.351 4.089 1.00 95.31 116 THR A CA 1
ATOM 833 C C . THR A 1 116 ? -8.767 4.668 4.398 1.00 95.31 116 THR A C 1
ATOM 835 O O . THR A 1 116 ? -8.290 4.735 5.531 1.00 95.31 116 THR A O 1
ATOM 838 N N . TRP A 1 117 ? -8.126 4.057 3.396 1.00 95.62 117 TRP A N 1
ATOM 839 C CA . TRP A 1 117 ? -6.781 3.499 3.553 1.00 95.62 117 TRP A CA 1
ATOM 840 C C . TRP A 1 117 ? -5.768 4.566 3.983 1.00 95.62 117 TRP A C 1
ATOM 842 O O . TRP A 1 117 ? -5.045 4.376 4.958 1.00 95.62 117 TRP A O 1
ATOM 852 N N . TRP A 1 118 ? -5.747 5.704 3.286 1.00 93.88 118 TRP A N 1
ATOM 853 C CA . TRP A 1 118 ? -4.871 6.825 3.608 1.00 93.88 118 TRP A CA 1
ATOM 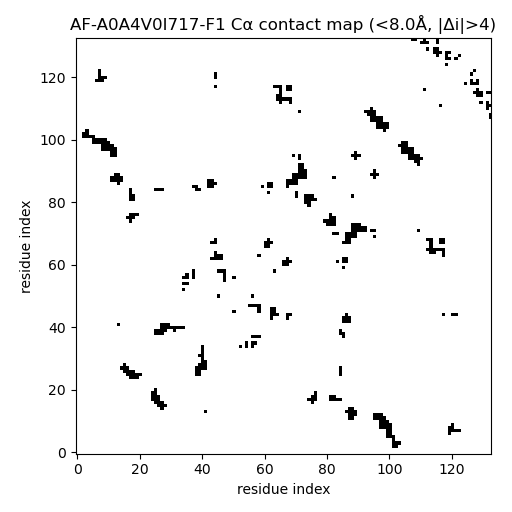854 C C . TRP A 1 118 ? -5.113 7.331 5.030 1.00 93.88 118 TRP A C 1
ATOM 856 O O . TRP A 1 118 ? -4.171 7.403 5.815 1.00 93.88 118 TRP A O 1
ATOM 866 N N . ALA A 1 119 ? -6.376 7.565 5.393 1.00 93.00 119 ALA A N 1
ATOM 867 C CA . ALA A 1 119 ? -6.773 8.001 6.728 1.00 93.00 119 ALA A CA 1
ATOM 868 C C . ALA A 1 119 ? -6.259 7.066 7.839 1.00 93.00 119 ALA A C 1
ATOM 870 O O . ALA A 1 119 ? -5.790 7.527 8.882 1.00 93.00 119 ALA A O 1
ATOM 871 N N . ALA A 1 120 ? -6.296 5.749 7.603 1.00 94.00 120 ALA A N 1
ATOM 872 C CA . ALA A 1 120 ? -5.774 4.750 8.532 1.00 94.00 120 ALA A CA 1
ATOM 873 C C . ALA A 1 120 ? -4.236 4.768 8.640 1.00 94.00 120 ALA A C 1
ATOM 875 O O . ALA A 1 120 ? -3.687 4.437 9.693 1.00 94.00 120 ALA A O 1
ATOM 876 N N . CYS A 1 121 ? -3.521 5.164 7.584 1.00 92.81 121 CYS A N 1
ATOM 877 C CA . CYS A 1 121 ? -2.063 5.318 7.589 1.00 92.81 121 CYS A CA 1
ATOM 878 C C . CYS A 1 121 ? -1.602 6.655 8.191 1.00 92.81 121 CYS A C 1
ATOM 880 O O . CYS A 1 121 ? -0.533 6.718 8.800 1.00 92.81 121 CYS A O 1
ATOM 882 N N . THR A 1 122 ? -2.396 7.721 8.052 1.00 87.31 122 THR A N 1
ATOM 883 C CA . THR A 1 122 ? -2.025 9.092 8.441 1.00 87.31 122 THR A CA 1
ATOM 884 C C . THR A 1 122 ? -2.989 9.726 9.453 1.00 87.31 122 THR A C 1
ATOM 886 O O . THR A 1 122 ? -3.425 10.865 9.272 1.00 87.31 122 THR A O 1
ATOM 889 N N . PRO A 1 123 ? -3.263 9.087 10.607 1.00 73.44 123 PRO A N 1
ATOM 890 C CA . PRO A 1 123 ? -4.272 9.559 11.568 1.00 73.44 123 PRO A CA 1
ATOM 891 C C . PRO A 1 123 ? -3.980 10.957 12.148 1.00 73.44 123 PRO A C 1
ATOM 893 O O . PRO A 1 123 ? -4.869 11.618 12.689 1.00 73.44 123 PRO A O 1
ATOM 896 N N . ARG A 1 124 ? -2.735 11.450 12.036 1.00 69.06 124 ARG A N 1
ATOM 897 C CA . ARG A 1 124 ? -2.330 12.794 12.482 1.00 69.06 124 ARG A CA 1
ATOM 898 C C . ARG A 1 124 ? -3.072 13.916 11.741 1.00 69.06 124 ARG A C 1
ATOM 900 O O . ARG A 1 124 ? -3.189 15.008 12.294 1.00 69.06 124 ARG A O 1
ATOM 907 N N . ALA A 1 125 ? -3.603 13.659 10.546 1.00 61.00 125 ALA A N 1
ATOM 908 C CA . ALA A 1 125 ? -4.324 14.649 9.748 1.00 61.00 125 ALA A CA 1
ATOM 909 C C . ALA A 1 125 ? -5.791 14.877 10.185 1.00 61.00 125 ALA A C 1
ATOM 911 O O . ALA A 1 125 ? -6.493 15.664 9.559 1.00 61.00 125 ALA A O 1
ATOM 912 N N . ARG A 1 126 ? -6.240 14.275 11.306 1.00 57.22 126 ARG A N 1
ATOM 913 C CA . ARG A 1 126 ? -7.657 14.235 11.743 1.00 57.22 126 ARG A CA 1
ATOM 914 C C . ARG A 1 126 ? -8.570 13.516 10.746 1.00 57.22 126 ARG A C 1
ATOM 916 O O . ARG A 1 126 ? -9.781 13.744 10.745 1.00 57.22 126 ARG A O 1
ATOM 923 N N . ASP A 1 127 ? -7.993 12.650 9.925 1.00 68.06 127 ASP A N 1
ATOM 924 C CA . ASP A 1 127 ? -8.744 11.911 8.928 1.00 68.06 127 ASP A CA 1
ATOM 925 C C . ASP A 1 127 ? -9.699 10.945 9.635 1.00 68.06 127 ASP A C 1
ATOM 927 O O . ASP A 1 127 ? -9.306 10.117 10.459 1.00 68.06 127 ASP A O 1
ATOM 931 N N . THR A 1 128 ? -10.990 11.106 9.357 1.00 81.00 128 THR A N 1
ATOM 932 C CA . THR A 1 128 ? -12.019 10.184 9.834 1.00 81.00 128 THR A CA 1
ATOM 933 C C . THR A 1 128 ? -12.102 9.042 8.839 1.00 81.00 128 THR A C 1
ATOM 935 O O . THR A 1 128 ? -12.199 9.283 7.637 1.00 81.00 128 THR A O 1
ATOM 938 N N . LEU A 1 129 ? -12.058 7.806 9.330 1.00 89.00 129 LEU A N 1
ATOM 939 C CA . LEU A 1 129 ? -12.223 6.629 8.482 1.00 89.00 129 LEU A CA 1
ATOM 940 C C . LEU A 1 129 ? -13.600 6.666 7.820 1.00 89.00 129 LEU A C 1
ATOM 942 O O . LEU A 1 129 ? -14.591 7.027 8.462 1.00 89.00 129 LEU A O 1
ATOM 946 N N . GLY A 1 130 ? -13.658 6.309 6.540 1.00 88.12 130 GLY A N 1
ATOM 947 C CA . GLY A 1 130 ? -14.918 6.185 5.824 1.00 88.12 130 GLY A CA 1
ATOM 948 C C . GLY A 1 130 ? -15.778 5.042 6.363 1.00 88.12 130 GLY A C 1
ATOM 949 O O . GLY A 1 130 ? -15.347 4.222 7.174 1.00 88.12 130 GLY A O 1
ATOM 950 N N . GLY A 1 131 ? -17.026 4.977 5.892 1.00 91.12 131 GLY A N 1
ATOM 951 C CA . GLY A 1 131 ? -17.978 3.927 6.282 1.00 91.12 131 GLY A CA 1
ATOM 952 C C . GLY A 1 131 ? -17.645 2.525 5.751 1.00 91.12 131 GLY A C 1
ATOM 953 O O . 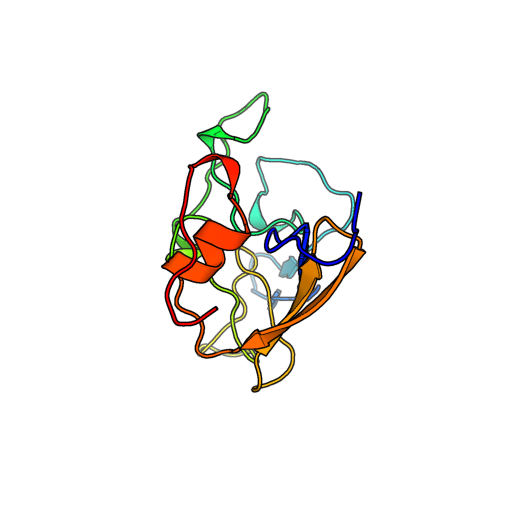GLY A 1 131 ? -18.418 1.599 5.968 1.00 91.12 131 GLY A O 1
ATOM 954 N N . ASP A 1 132 ? -16.536 2.384 5.031 1.00 93.31 132 ASP A N 1
ATOM 955 C CA . ASP A 1 132 ? -16.010 1.172 4.406 1.00 93.31 132 ASP A CA 1
ATOM 956 C C . ASP A 1 132 ? -14.781 0.588 5.135 1.00 93.31 132 ASP A C 1
ATOM 958 O O . ASP A 1 132 ? -14.096 -0.271 4.572 1.00 93.31 132 ASP A O 1
ATOM 962 N N . TRP A 1 133 ? -14.500 1.061 6.357 1.00 93.00 133 TRP A N 1
ATOM 963 C CA . TRP A 1 133 ? -13.479 0.516 7.260 1.00 93.00 133 TRP A CA 1
ATOM 964 C C . TRP A 1 133 ? -13.917 -0.773 7.963 1.00 93.00 133 TRP A C 1
ATOM 966 O O . TRP A 1 133 ? -15.064 -0.820 8.467 1.00 93.00 133 TRP A O 1
#

Radius of gyration: 14.94 Å; Cα contacts (8 Å, |Δi|>4): 272; chains: 1; bounding box: 37×29×48 Å

Foldseek 3Di:
DDFPPALAFDDWAAAAFFEDDPVDTQGADDPDDDLCCVLNHQAAQDDQVPDPDPDRHPQDPCRHAQSQEEQECADSDDDPSTHRSRHHYHVHQQAIWTQGPSRDIDGQGPPATSNLVSCNHCVVVVRDHDPRD

pLDDT: mean 84.24, std 11.7, range [49.53, 98.31]

Solvent-accessible surface area (backbone atoms only — not comparable to full-atom values): 7570 Å² total; per-residue (Å²): 134,82,72,69,76,56,70,37,49,67,46,64,42,61,68,54,67,25,36,82,50,99,87,55,71,46,43,43,37,87,90,48,85,57,53,95,46,52,52,29,24,87,55,49,54,50,53,54,90,78,54,92,59,101,58,88,42,85,61,53,69,46,14,30,59,45,50,15,38,61,40,62,54,49,28,55,59,88,90,59,64,56,42,56,54,36,25,31,36,14,91,37,81,72,27,33,57,29,33,23,71,48,73,42,75,45,79,46,52,59,83,41,47,25,57,32,48,30,20,24,52,43,54,89,76,72,45,71,66,47,98,65,116

Secondary structure (DSSP, 8-state):
--SS----EEEE---SEEEE-SS-EEE--TT---GGGGGGSS--S--GGG---SS-----GGGSGGGGPPEES-BSSSSSSB--TTS-EESSTTEEEEEETTS-EEEEETT--HHHHHHHH-GGG-PPPPTT-